Protein AF-A0A2A5KVB2-F1 (afdb_monomer)

Sequence (78 aa):
MALRHVLEGEKHIADQIALIERLRLMGLPTEDAADLLERFHLLQAQHEEHLRRISDECELGLRDKQGHLLPPEAAMRR

Secondary structure (DSSP, 8-state):
-HHHHHHHHHHHHHHHHHHHHHHHHTT---HHHHHHHHHHHHHHHHHHHHHHHHHHHHHTTSB-TTSPBPPHHHHT--

Organism: NCBI:txid1535245

Solvent-accessible surface area (backbone atoms only — not comparable to full-atom values): 4476 Å² total; per-residue (Å²): 113,60,68,58,53,42,55,52,44,54,52,52,51,54,54,49,51,55,49,46,53,54,40,45,74,72,72,43,93,44,65,72,58,50,60,50,46,55,53,49,53,54,51,46,53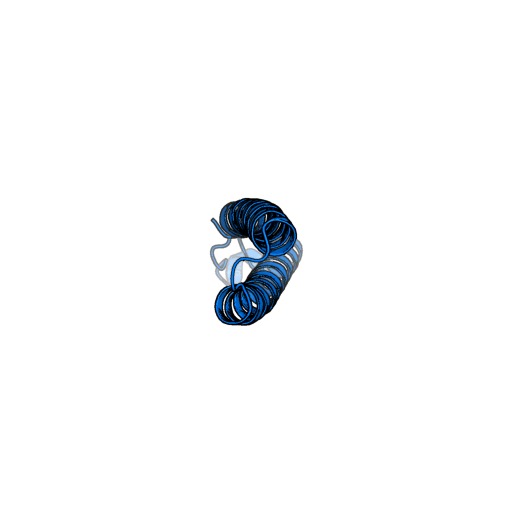,52,45,49,52,51,40,50,53,50,51,52,36,32,74,73,45,46,20,45,101,86,67,47,78,49,60,74,80,71,58,72,77,119

Mean predicted aligned error: 6.94 Å

Radius of gyration: 18.75 Å; Cα contacts (8 Å, |Δi|>4): 45; chains: 1; bounding box: 41×14×56 Å

Foldseek 3Di:
DLVVVLVVLVVVLVVLVVVLVVCVVVVHDCVVSVVVSVVSVVVSVVSVVVVVVLVVCVVQVQAPPVSDGDPPVRSPPD

Nearest PDB structures (foldseek):
  6r1m-assembly1_A  TM=9.551E-01  e=4.080E+00  Escherichia coli
  6r1m-assembly1_B  TM=9.626E-01  e=5.297E+00  Escherichia coli
  6he1-assembly1_A  TM=8.456E-01  e=3.581E+00  Pseudomonas aeruginosa
  3qne-assembly1_A  TM=5.710E-01  e=7.340E+00  Candida albicans

Structure (mmCIF, N/CA/C/O backbone):
data_AF-A0A2A5KVB2-F1
#
_entry.id   AF-A0A2A5KVB2-F1
#
loop_
_atom_site.group_PDB
_atom_site.id
_atom_site.type_symbol
_atom_site.label_atom_id
_atom_site.label_alt_id
_atom_site.label_comp_id
_atom_site.label_asym_id
_atom_site.label_entity_id
_atom_site.label_seq_id
_atom_site.pdbx_PDB_ins_code
_atom_site.Cartn_x
_atom_site.Cartn_y
_atom_site.Cartn_z
_atom_site.occupancy
_atom_site.B_iso_or_equiv
_atom_site.auth_seq_id
_atom_site.auth_comp_id
_atom_site.auth_asym_id
_atom_site.auth_atom_id
_atom_site.pdbx_PDB_model_num
ATOM 1 N N . MET A 1 1 ? 8.904 7.077 -11.205 1.00 69.62 1 MET A N 1
ATOM 2 C CA . MET A 1 1 ? 7.459 7.114 -10.883 1.00 69.62 1 MET A CA 1
ATOM 3 C C . MET A 1 1 ? 7.052 5.885 -10.078 1.00 69.62 1 MET A C 1
ATOM 5 O O . MET A 1 1 ? 6.651 6.069 -8.941 1.00 69.62 1 MET A O 1
ATOM 9 N N . ALA A 1 2 ? 7.264 4.661 -10.578 1.00 74.75 2 ALA A N 1
ATOM 10 C CA . ALA A 1 2 ? 6.911 3.421 -9.866 1.00 74.75 2 ALA A CA 1
ATOM 11 C C . ALA A 1 2 ? 7.546 3.283 -8.462 1.00 74.75 2 ALA A C 1
ATOM 13 O O . ALA A 1 2 ? 6.826 3.074 -7.495 1.00 74.75 2 ALA A O 1
ATOM 14 N N . LEU A 1 3 ? 8.861 3.508 -8.322 1.00 83.38 3 LEU A N 1
ATOM 15 C CA . LEU A 1 3 ? 9.549 3.403 -7.021 1.00 83.38 3 LEU A CA 1
ATOM 16 C C . LEU A 1 3 ? 8.978 4.353 -5.957 1.00 83.38 3 LEU A C 1
ATOM 18 O O . LEU A 1 3 ? 8.822 3.976 -4.804 1.00 83.38 3 LEU A O 1
ATOM 22 N N . ARG A 1 4 ? 8.645 5.590 -6.348 1.00 86.12 4 ARG A N 1
ATOM 23 C CA . ARG A 1 4 ? 8.074 6.573 -5.421 1.00 86.12 4 ARG A CA 1
ATOM 24 C C . ARG A 1 4 ? 6.709 6.114 -4.908 1.00 86.12 4 ARG A C 1
ATOM 26 O O . ARG A 1 4 ? 6.470 6.207 -3.715 1.00 86.12 4 ARG A O 1
ATOM 33 N N . HIS A 1 5 ? 5.857 5.593 -5.791 1.00 83.62 5 HIS A N 1
ATOM 34 C CA . HIS A 1 5 ? 4.538 5.091 -5.405 1.00 83.62 5 HIS A CA 1
ATOM 35 C C . HIS A 1 5 ? 4.614 3.890 -4.463 1.00 83.62 5 HIS A C 1
ATOM 37 O O . HIS A 1 5 ? 3.819 3.820 -3.534 1.00 83.62 5 HIS A O 1
ATOM 43 N N . VAL A 1 6 ? 5.584 2.991 -4.663 1.00 90.44 6 VAL A N 1
ATOM 44 C CA . VAL A 1 6 ? 5.832 1.871 -3.742 1.00 90.44 6 VAL A CA 1
ATOM 45 C C . VAL A 1 6 ? 6.194 2.399 -2.351 1.00 90.44 6 VAL A C 1
ATOM 47 O O . VAL A 1 6 ? 5.534 2.038 -1.383 1.00 90.44 6 VAL A O 1
ATOM 50 N N . LEU A 1 7 ? 7.155 3.323 -2.251 1.00 93.31 7 LEU A N 1
ATOM 51 C CA . LEU A 1 7 ? 7.588 3.884 -0.962 1.00 93.31 7 LEU A CA 1
ATOM 52 C C . LEU A 1 7 ? 6.493 4.708 -0.261 1.00 93.31 7 LEU A C 1
ATOM 54 O O . LEU A 1 7 ? 6.339 4.649 0.958 1.00 93.31 7 LEU A O 1
ATOM 58 N N . GLU A 1 8 ? 5.725 5.494 -1.017 1.00 92.81 8 GLU A N 1
ATOM 59 C CA . GLU A 1 8 ? 4.576 6.234 -0.479 1.00 92.81 8 GLU A CA 1
ATOM 60 C C . GLU A 1 8 ? 3.490 5.277 0.028 1.00 92.81 8 GLU A C 1
ATOM 62 O O . GLU A 1 8 ? 2.918 5.511 1.093 1.00 92.81 8 GLU A O 1
ATOM 67 N N . GLY A 1 9 ? 3.235 4.184 -0.695 1.00 93.25 9 GLY A N 1
ATOM 68 C CA . GLY A 1 9 ? 2.281 3.154 -0.297 1.00 93.25 9 GLY A CA 1
ATOM 69 C C . GLY A 1 9 ? 2.693 2.414 0.976 1.00 93.25 9 GLY A C 1
ATOM 70 O O . GLY A 1 9 ? 1.871 2.287 1.882 1.00 93.25 9 GLY A O 1
ATOM 71 N N . GLU A 1 10 ? 3.966 2.024 1.108 1.00 95.88 10 GLU A N 1
ATOM 72 C CA . GLU A 1 10 ? 4.512 1.416 2.335 1.00 95.88 10 GLU A CA 1
ATOM 73 C C . GLU A 1 10 ? 4.299 2.319 3.552 1.00 95.88 10 GLU A C 1
ATOM 75 O O . GLU A 1 10 ? 3.803 1.874 4.591 1.00 95.88 10 GLU A O 1
ATOM 80 N N . LYS A 1 11 ? 4.626 3.609 3.408 1.00 96.62 11 LYS A N 1
ATOM 81 C CA . LYS A 1 11 ? 4.437 4.591 4.476 1.00 96.62 11 LYS A CA 1
ATOM 82 C C . LYS A 1 11 ? 2.964 4.714 4.861 1.00 96.62 11 LYS A C 1
ATOM 84 O O . LYS A 1 11 ? 2.638 4.654 6.043 1.00 96.62 11 LYS A O 1
ATOM 89 N N . HIS A 1 12 ? 2.073 4.869 3.882 1.00 95.69 12 HIS A N 1
ATOM 90 C CA . HIS A 1 12 ? 0.644 4.999 4.156 1.00 95.69 12 HIS A CA 1
ATOM 91 C C . HIS A 1 12 ? 0.075 3.754 4.838 1.00 95.69 12 HIS A C 1
ATOM 93 O O . HIS A 1 12 ? -0.703 3.888 5.775 1.00 9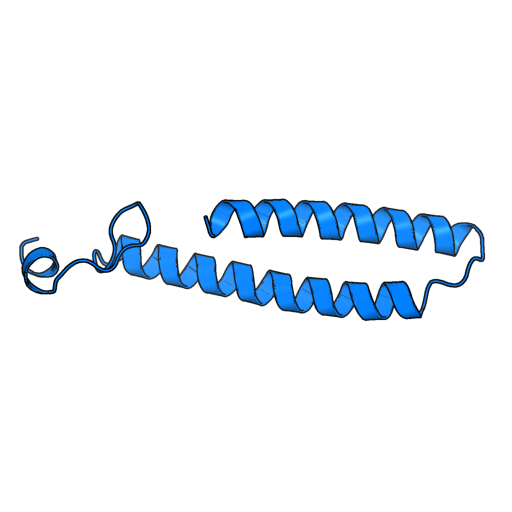5.69 12 HIS A O 1
ATOM 99 N N . ILE A 1 13 ? 0.478 2.555 4.418 1.00 97.31 13 ILE A N 1
ATOM 100 C CA . ILE A 1 13 ? 0.061 1.304 5.058 1.00 97.31 13 ILE A CA 1
ATOM 101 C C . ILE A 1 13 ? 0.519 1.264 6.519 1.00 97.31 13 ILE A C 1
ATOM 103 O O . ILE A 1 13 ? -0.290 0.966 7.396 1.00 97.31 13 ILE A O 1
ATOM 107 N N . ALA A 1 14 ? 1.775 1.622 6.803 1.00 97.94 14 ALA A N 1
ATOM 108 C CA . ALA A 1 14 ? 2.289 1.673 8.171 1.00 97.94 14 ALA A CA 1
ATOM 109 C C . ALA A 1 14 ? 1.508 2.669 9.050 1.00 97.94 14 ALA A C 1
ATOM 111 O O . ALA A 1 14 ? 1.125 2.337 10.175 1.00 97.94 14 ALA A O 1
ATOM 112 N N . ASP A 1 15 ? 1.212 3.859 8.520 1.00 97.69 15 ASP A N 1
ATOM 113 C CA . ASP A 1 15 ? 0.424 4.878 9.217 1.00 97.69 15 ASP A CA 1
ATOM 114 C C . ASP A 1 15 ? -1.016 4.389 9.494 1.00 97.69 15 ASP A C 1
ATOM 116 O O . ASP A 1 15 ? -1.544 4.596 10.591 1.00 97.69 15 ASP A O 1
ATOM 120 N N . GLN A 1 16 ? -1.645 3.693 8.536 1.00 97.75 16 GLN A N 1
ATOM 121 C CA . GLN A 1 16 ? -2.990 3.123 8.698 1.00 97.75 16 GLN A CA 1
ATOM 122 C C . GLN A 1 16 ? -3.019 1.984 9.723 1.00 97.75 16 GLN A C 1
ATOM 124 O O . GLN A 1 16 ? -3.930 1.945 10.550 1.00 97.75 16 GLN A O 1
ATOM 129 N N . ILE A 1 17 ? -2.010 1.104 9.737 1.00 98.06 17 ILE A N 1
ATOM 130 C CA . ILE A 1 17 ? -1.860 0.055 10.760 1.00 98.06 17 ILE A CA 1
ATOM 131 C C . ILE A 1 17 ? -1.814 0.686 12.154 1.00 98.06 17 ILE A C 1
ATOM 133 O O . ILE A 1 17 ? -2.589 0.308 13.034 1.00 98.06 17 ILE A O 1
ATOM 137 N N . ALA A 1 18 ? -0.946 1.684 12.345 1.00 98.12 18 ALA A N 1
ATOM 138 C CA . ALA A 1 18 ? -0.788 2.351 13.633 1.00 98.12 18 ALA A CA 1
ATOM 139 C C . ALA A 1 18 ? -2.087 3.038 14.090 1.00 98.12 18 ALA A C 1
ATOM 141 O O . ALA A 1 18 ? -2.448 2.985 15.270 1.00 98.12 18 ALA A O 1
ATOM 142 N N . LEU A 1 19 ? -2.813 3.665 13.160 1.00 97.88 19 LEU A N 1
ATOM 143 C CA . LEU A 1 19 ? -4.095 4.300 13.449 1.00 97.88 19 LEU A CA 1
ATOM 144 C C . LEU A 1 19 ? -5.164 3.276 13.848 1.00 97.88 19 LEU A C 1
ATOM 146 O O . LEU A 1 19 ? -5.822 3.458 14.873 1.00 97.88 19 LEU A O 1
ATOM 150 N N . ILE A 1 20 ? -5.318 2.203 13.072 1.00 97.81 20 ILE A N 1
ATOM 151 C CA . ILE A 1 20 ? -6.288 1.132 13.334 1.00 97.81 20 ILE A CA 1
ATOM 152 C C . ILE A 1 20 ? -6.013 0.483 14.689 1.00 97.81 20 ILE A C 1
ATOM 154 O O . ILE A 1 20 ? -6.934 0.309 15.487 1.00 97.81 20 ILE A O 1
ATOM 158 N N . GLU A 1 21 ? -4.753 0.181 15.000 1.00 97.94 21 GLU A N 1
ATOM 159 C CA . GLU A 1 21 ? -4.395 -0.408 16.286 1.00 97.94 21 GLU A CA 1
ATOM 160 C C . GLU A 1 21 ? -4.716 0.531 17.453 1.00 97.94 21 GLU A C 1
ATOM 162 O O . GLU A 1 21 ? -5.310 0.107 18.448 1.00 97.94 21 GLU A O 1
ATOM 167 N N . ARG A 1 22 ? -4.417 1.827 17.313 1.00 98.19 22 ARG A N 1
ATOM 168 C CA . ARG A 1 22 ? -4.765 2.829 18.325 1.00 98.19 22 ARG A CA 1
ATOM 169 C C . ARG A 1 22 ? -6.276 2.922 18.548 1.00 98.19 22 ARG A C 1
ATOM 171 O O . ARG A 1 22 ? -6.709 2.998 19.696 1.00 98.19 22 ARG A O 1
ATOM 178 N N . LEU A 1 23 ? -7.076 2.935 17.483 1.00 97.81 23 LEU A N 1
ATOM 179 C CA . LEU A 1 23 ? -8.541 2.980 17.575 1.00 97.81 23 LEU A CA 1
ATOM 180 C C . LEU A 1 23 ? -9.094 1.709 18.236 1.00 97.81 23 LEU A C 1
ATOM 182 O O . LEU A 1 23 ? -9.918 1.805 19.147 1.00 97.81 23 LEU A O 1
ATOM 186 N N . ARG A 1 24 ? -8.560 0.540 17.865 1.00 97.06 24 ARG A N 1
ATOM 187 C CA . ARG A 1 24 ? -8.913 -0.754 18.463 1.00 97.06 24 ARG A CA 1
ATOM 188 C C . ARG A 1 24 ? -8.647 -0.776 19.968 1.00 97.06 24 ARG A C 1
ATOM 190 O O . ARG A 1 24 ? -9.491 -1.229 20.733 1.00 97.06 24 ARG A O 1
ATOM 197 N N . LEU A 1 25 ? -7.501 -0.251 20.412 1.00 98.06 25 LEU A N 1
ATOM 198 C CA . LEU A 1 25 ? -7.160 -0.154 21.838 1.00 98.06 25 LEU A CA 1
ATOM 199 C C . LEU A 1 25 ? -8.106 0.766 22.625 1.00 98.06 25 LEU A C 1
ATOM 201 O O . LEU A 1 25 ? -8.271 0.583 23.828 1.00 98.06 25 LEU A O 1
ATOM 205 N N . MET A 1 26 ? -8.748 1.729 21.960 1.00 97.94 26 MET A N 1
ATOM 206 C CA . MET A 1 26 ? -9.782 2.581 22.558 1.00 97.94 26 MET A CA 1
ATOM 207 C C . MET A 1 26 ? -11.180 1.937 22.536 1.00 97.94 26 MET A C 1
ATOM 209 O O . MET A 1 26 ? -12.140 2.571 22.968 1.00 97.94 26 MET A O 1
ATOM 213 N N . GLY A 1 27 ? -11.311 0.701 22.041 1.00 97.62 27 GLY A N 1
ATOM 214 C CA . GLY A 1 27 ? -12.595 0.011 21.901 1.00 97.62 27 GLY A CA 1
ATOM 215 C C . GLY A 1 27 ? -13.494 0.606 20.816 1.00 97.62 27 GLY A C 1
ATOM 216 O O . GLY A 1 27 ? -14.708 0.418 20.862 1.00 97.62 27 GLY A O 1
ATOM 217 N N . LEU A 1 28 ? -12.919 1.359 19.874 1.00 97.75 28 LEU A N 1
ATOM 218 C CA . LEU A 1 28 ? -13.652 1.904 18.737 1.00 97.75 28 LEU A CA 1
ATOM 219 C C . LEU A 1 28 ? -13.760 0.849 17.627 1.00 97.75 28 LEU A C 1
ATOM 221 O O . LEU A 1 28 ? -12.841 0.040 17.483 1.00 97.75 28 LEU A O 1
ATOM 225 N N . PRO A 1 29 ? -14.846 0.867 16.835 1.00 97.19 29 PRO A N 1
ATOM 226 C CA . PRO A 1 29 ? -15.006 -0.045 15.708 1.00 97.19 29 PRO A CA 1
ATOM 227 C C . PRO A 1 29 ? -13.936 0.227 14.647 1.00 97.19 29 PRO A C 1
ATOM 229 O O . PRO A 1 29 ? -13.678 1.381 14.285 1.00 97.19 29 PRO A O 1
ATOM 232 N N . THR A 1 30 ? -13.303 -0.836 14.162 1.00 98.00 30 THR A N 1
ATOM 233 C CA . THR A 1 30 ? -12.214 -0.775 13.173 1.00 98.00 30 THR A CA 1
ATOM 234 C C . THR A 1 30 ? -12.302 -1.858 12.102 1.00 98.00 30 THR A C 1
ATOM 236 O O . THR A 1 30 ? -11.403 -1.954 11.273 1.00 98.00 30 THR A O 1
ATOM 239 N N . GLU A 1 31 ? -13.376 -2.642 12.084 1.00 97.44 31 GLU A N 1
ATOM 240 C CA . GLU A 1 31 ? -13.574 -3.788 11.196 1.00 97.44 31 GLU A CA 1
ATOM 241 C C . GLU A 1 31 ? -13.489 -3.365 9.722 1.00 97.44 31 GLU A C 1
ATOM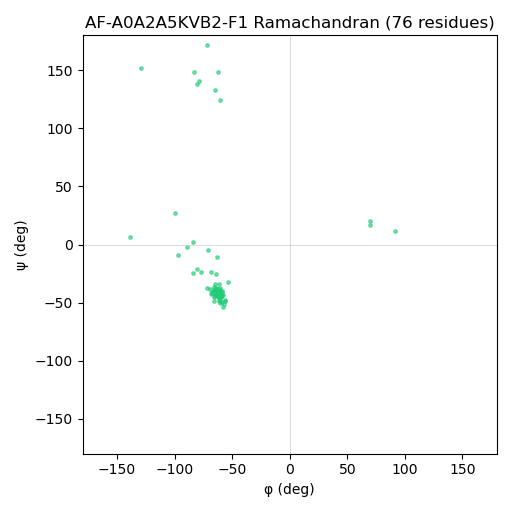 243 O O . GLU A 1 31 ? -12.615 -3.833 8.997 1.00 97.44 31 GLU A O 1
ATOM 248 N N . ASP A 1 32 ? -14.283 -2.371 9.312 1.00 97.06 32 ASP A N 1
ATOM 249 C CA . ASP A 1 32 ? -14.268 -1.851 7.936 1.00 97.06 32 ASP A CA 1
ATOM 250 C C . ASP A 1 32 ? -12.902 -1.259 7.544 1.00 97.06 32 ASP A C 1
ATOM 252 O O . ASP A 1 32 ? -12.476 -1.325 6.388 1.00 97.06 32 ASP A O 1
ATOM 256 N N . ALA A 1 33 ? -12.199 -0.657 8.509 1.00 96.50 33 ALA A N 1
ATOM 257 C CA . ALA A 1 33 ? -10.878 -0.081 8.279 1.00 96.50 33 ALA A CA 1
ATOM 258 C C . ALA A 1 33 ? -9.814 -1.174 8.093 1.00 96.50 33 ALA A C 1
ATOM 260 O O . ALA A 1 33 ? -8.927 -1.017 7.254 1.00 96.50 33 ALA A O 1
ATOM 261 N N . ALA A 1 34 ? -9.918 -2.281 8.833 1.00 96.19 34 ALA A N 1
ATOM 262 C CA . ALA A 1 34 ? -9.059 -3.448 8.671 1.00 96.19 34 ALA A CA 1
ATOM 263 C C . ALA A 1 34 ? -9.295 -4.126 7.311 1.00 96.19 34 ALA A C 1
ATOM 265 O O . ALA A 1 34 ? -8.331 -4.371 6.586 1.00 96.19 34 ALA A O 1
ATOM 266 N N . ASP A 1 35 ? -10.554 -4.307 6.907 1.00 97.00 35 ASP A N 1
ATOM 267 C CA . ASP A 1 35 ? -10.908 -4.855 5.591 1.00 97.00 35 ASP A CA 1
ATOM 268 C C . ASP A 1 35 ? -10.376 -3.980 4.442 1.00 97.00 35 ASP A C 1
ATOM 270 O O . ASP A 1 35 ? -9.912 -4.471 3.407 1.00 97.00 35 ASP A O 1
ATOM 274 N N . LEU A 1 36 ? -10.425 -2.653 4.600 1.00 96.50 36 LEU A N 1
ATOM 275 C CA . LEU A 1 36 ? -9.855 -1.727 3.624 1.00 96.50 36 LEU A CA 1
ATOM 276 C C . LEU A 1 36 ? -8.320 -1.791 3.602 1.00 96.50 36 LEU A C 1
ATOM 278 O O . LEU A 1 36 ? -7.720 -1.731 2.526 1.00 96.50 36 LEU A O 1
ATOM 282 N N . LEU A 1 37 ? -7.683 -1.941 4.764 1.00 97.06 37 LEU A N 1
ATOM 283 C CA . LEU A 1 37 ? -6.234 -2.078 4.875 1.00 97.06 37 LEU A CA 1
ATOM 284 C C . LEU A 1 37 ? -5.727 -3.338 4.155 1.00 97.06 37 LEU A C 1
ATOM 286 O O . LEU A 1 37 ? -4.710 -3.270 3.463 1.00 97.06 37 LEU A O 1
ATOM 290 N N . GLU A 1 38 ? -6.455 -4.456 4.219 1.00 96.81 38 GLU A N 1
ATOM 291 C CA . GLU A 1 38 ? -6.121 -5.659 3.442 1.00 96.81 38 GLU A CA 1
ATOM 292 C C . GLU A 1 38 ? -6.096 -5.383 1.930 1.00 96.81 38 GLU A C 1
ATOM 294 O O . GLU A 1 38 ? -5.191 -5.826 1.216 1.00 96.81 38 GLU A O 1
ATOM 299 N N . ARG A 1 39 ? -7.041 -4.578 1.425 1.00 95.75 39 ARG A N 1
ATOM 300 C CA . ARG A 1 39 ? -7.059 -4.170 0.009 1.00 95.75 39 ARG A CA 1
ATOM 301 C C . ARG A 1 39 ? -5.858 -3.302 -0.349 1.00 95.75 39 ARG A C 1
ATOM 303 O O . ARG A 1 39 ? -5.324 -3.435 -1.451 1.00 95.75 39 ARG A O 1
ATOM 310 N N . PHE A 1 40 ? -5.419 -2.430 0.558 1.00 94.81 40 PHE A N 1
ATOM 311 C CA . PHE A 1 40 ? -4.210 -1.634 0.348 1.00 94.81 40 PHE A CA 1
ATOM 312 C C . PHE A 1 40 ? -2.952 -2.498 0.312 1.00 94.81 40 PHE A C 1
ATOM 314 O O . PHE A 1 40 ? -2.118 -2.283 -0.564 1.00 94.81 40 PHE A O 1
ATOM 321 N N . HIS A 1 41 ? -2.845 -3.520 1.164 1.00 96.62 41 HIS A N 1
ATOM 322 C CA . HIS A 1 41 ? -1.752 -4.492 1.080 1.00 96.62 41 HIS A CA 1
ATOM 323 C C . HIS A 1 41 ? -1.723 -5.223 -0.267 1.00 96.62 41 HIS A C 1
ATOM 325 O O . HIS A 1 41 ? -0.658 -5.353 -0.872 1.00 96.62 41 HIS A O 1
ATOM 331 N N . LEU A 1 42 ? -2.882 -5.654 -0.777 1.00 96.25 42 LEU A N 1
ATOM 332 C CA . LEU A 1 42 ? -2.961 -6.297 -2.090 1.00 96.25 42 LEU A CA 1
ATOM 333 C C . LEU A 1 42 ? -2.504 -5.357 -3.216 1.00 96.25 42 LEU A C 1
ATOM 335 O O . LEU A 1 42 ? -1.729 -5.756 -4.085 1.00 96.25 42 LEU A O 1
ATOM 339 N N . LEU A 1 43 ? -2.969 -4.107 -3.198 1.00 92.88 43 LEU A N 1
ATOM 340 C CA . LEU A 1 43 ? -2.586 -3.107 -4.193 1.00 92.88 43 LEU A CA 1
ATOM 341 C C . LEU A 1 43 ? -1.084 -2.782 -4.124 1.00 92.88 43 LEU A C 1
ATOM 343 O O . LEU A 1 43 ? -0.430 -2.647 -5.157 1.00 92.88 43 LEU A O 1
ATOM 347 N N . GLN A 1 44 ? -0.519 -2.709 -2.919 1.00 95.62 44 GLN A N 1
ATOM 348 C CA . GLN A 1 44 ? 0.909 -2.493 -2.714 1.00 95.62 44 GLN A CA 1
ATOM 349 C C . GLN A 1 44 ? 1.750 -3.623 -3.321 1.00 95.62 44 GLN A C 1
ATOM 351 O O . GLN A 1 44 ? 2.698 -3.348 -4.056 1.00 95.62 44 GLN A O 1
ATOM 356 N N . ALA A 1 45 ? 1.349 -4.881 -3.120 1.00 94.94 45 ALA A N 1
ATOM 357 C CA . ALA A 1 45 ? 2.020 -6.026 -3.732 1.00 94.94 45 ALA A CA 1
ATOM 358 C C . ALA A 1 45 ? 1.992 -5.963 -5.274 1.00 94.94 45 ALA A C 1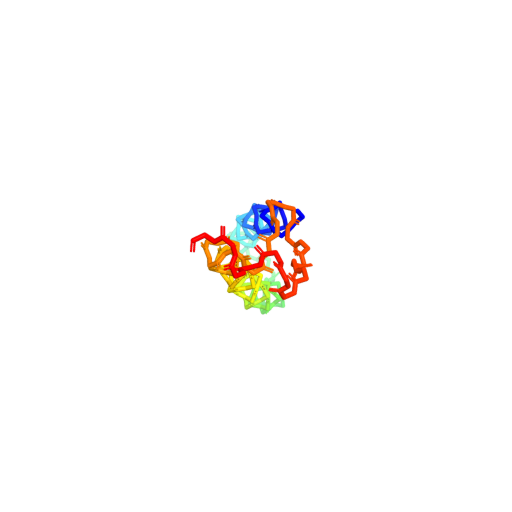
ATOM 360 O O . ALA A 1 45 ? 2.981 -6.287 -5.933 1.00 94.94 45 ALA A O 1
ATOM 361 N N . GLN A 1 46 ? 0.889 -5.491 -5.867 1.00 92.19 46 GLN A N 1
ATOM 362 C CA . GLN A 1 46 ? 0.801 -5.278 -7.319 1.00 92.19 46 GLN A CA 1
ATOM 363 C C . GLN A 1 46 ? 1.766 -4.184 -7.800 1.00 92.19 46 GLN A C 1
ATOM 365 O O . GLN A 1 46 ? 2.378 -4.319 -8.863 1.00 92.19 46 GLN A O 1
ATOM 370 N N . HIS A 1 47 ? 1.932 -3.108 -7.027 1.00 91.56 47 HIS A N 1
ATOM 371 C CA . HIS A 1 47 ? 2.889 -2.049 -7.346 1.00 91.56 47 HIS A CA 1
ATOM 372 C C . HIS A 1 47 ? 4.342 -2.527 -7.250 1.00 91.56 47 HIS A C 1
ATOM 374 O O . HIS A 1 47 ? 5.144 -2.212 -8.132 1.00 91.56 47 HIS A O 1
ATOM 380 N N . GLU A 1 48 ? 4.679 -3.307 -6.224 1.00 93.56 48 GLU A N 1
ATOM 381 C CA . GLU A 1 48 ? 6.004 -3.914 -6.058 1.00 93.56 48 GLU A CA 1
ATOM 382 C C . GLU A 1 48 ? 6.329 -4.875 -7.203 1.00 93.56 48 GLU A C 1
ATOM 384 O O . GLU A 1 48 ? 7.414 -4.814 -7.786 1.00 93.56 48 GLU A O 1
ATOM 389 N N . GLU A 1 49 ? 5.370 -5.719 -7.591 1.00 93.81 49 GLU A N 1
ATOM 390 C CA . GLU A 1 49 ? 5.541 -6.618 -8.727 1.00 93.81 49 GLU A CA 1
ATOM 391 C C . GLU A 1 49 ? 5.773 -5.837 -10.026 1.00 93.81 49 GLU A C 1
ATOM 393 O O . GLU A 1 49 ? 6.665 -6.173 -10.810 1.00 93.81 49 GLU A O 1
ATOM 398 N N . HIS A 1 50 ? 4.997 -4.777 -10.254 1.00 89.94 50 HIS A N 1
ATOM 399 C CA . HIS A 1 50 ? 5.169 -3.926 -11.423 1.00 89.94 50 HIS A CA 1
ATOM 400 C C . HIS A 1 50 ? 6.546 -3.251 -11.444 1.00 89.94 50 HIS A C 1
ATOM 402 O O . HIS A 1 50 ? 7.199 -3.224 -12.489 1.00 89.94 50 HIS A O 1
ATOM 408 N N . LEU A 1 51 ? 7.014 -2.755 -10.294 1.00 88.94 51 LEU A N 1
ATOM 409 C CA . LEU A 1 51 ? 8.348 -2.177 -10.157 1.00 88.94 51 LEU A CA 1
ATOM 410 C C . LEU A 1 51 ? 9.438 -3.203 -10.483 1.00 88.94 51 LEU A C 1
ATOM 412 O O . LEU A 1 51 ? 10.360 -2.873 -11.228 1.00 88.94 51 LEU A O 1
ATOM 416 N N . ARG A 1 52 ? 9.314 -4.437 -9.978 1.00 90.12 52 ARG A N 1
ATOM 417 C CA . ARG A 1 52 ? 10.253 -5.524 -10.281 1.00 90.12 52 ARG A CA 1
ATOM 418 C C . ARG A 1 52 ? 10.319 -5.794 -11.781 1.00 90.12 52 ARG A C 1
ATOM 420 O O . ARG A 1 52 ? 11.406 -5.763 -12.338 1.00 90.12 52 ARG A O 1
ATOM 427 N N . ARG A 1 53 ? 9.170 -5.939 -12.456 1.00 88.56 53 ARG A N 1
ATOM 428 C CA . ARG A 1 53 ? 9.140 -6.146 -13.918 1.00 88.56 53 ARG A CA 1
ATOM 429 C C . ARG A 1 53 ? 9.824 -5.010 -14.679 1.00 88.56 53 ARG A C 1
ATOM 431 O O . ARG A 1 53 ? 10.581 -5.272 -15.605 1.00 88.56 53 ARG A O 1
ATOM 438 N N . ILE A 1 54 ? 9.584 -3.754 -14.291 1.00 86.44 54 ILE A N 1
ATOM 439 C CA . ILE A 1 54 ? 10.265 -2.609 -14.914 1.00 86.44 54 ILE A CA 1
ATOM 440 C C . ILE A 1 54 ? 11.777 -2.689 -14.684 1.00 86.44 54 ILE A C 1
ATOM 442 O O . ILE A 1 54 ? 12.537 -2.421 -15.610 1.00 86.44 54 ILE A O 1
ATOM 446 N N . SER A 1 55 ? 12.213 -3.043 -13.473 1.00 86.06 55 SER A N 1
ATOM 447 C CA . SER A 1 55 ? 13.635 -3.193 -13.149 1.00 86.06 55 SER A CA 1
ATOM 448 C C . SER A 1 55 ? 14.292 -4.266 -14.017 1.00 86.06 55 SER A C 1
ATOM 450 O O . SER A 1 55 ? 15.306 -3.986 -14.653 1.00 86.06 55 SER A O 1
ATOM 452 N N . ASP A 1 56 ? 13.667 -5.440 -14.122 1.00 86.75 56 ASP A N 1
ATOM 453 C CA . ASP A 1 56 ? 14.148 -6.553 -14.944 1.00 86.75 56 ASP A CA 1
ATOM 454 C C . ASP A 1 56 ? 14.249 -6.137 -16.426 1.00 86.75 56 ASP A C 1
ATOM 456 O O . ASP A 1 56 ? 15.259 -6.368 -17.089 1.00 86.75 56 ASP A O 1
ATOM 460 N N . GLU A 1 57 ? 13.232 -5.447 -16.955 1.00 85.50 57 GLU A N 1
ATOM 461 C CA . GLU A 1 57 ? 13.224 -4.951 -18.339 1.00 85.50 57 GLU A CA 1
ATOM 462 C C . GLU A 1 57 ? 14.311 -3.885 -18.594 1.00 85.50 57 GLU A C 1
ATOM 464 O O . GLU A 1 57 ? 14.890 -3.836 -19.683 1.00 85.50 57 GLU A O 1
ATOM 469 N N . CYS A 1 58 ? 14.634 -3.052 -17.601 1.00 82.38 58 CYS A N 1
ATOM 470 C CA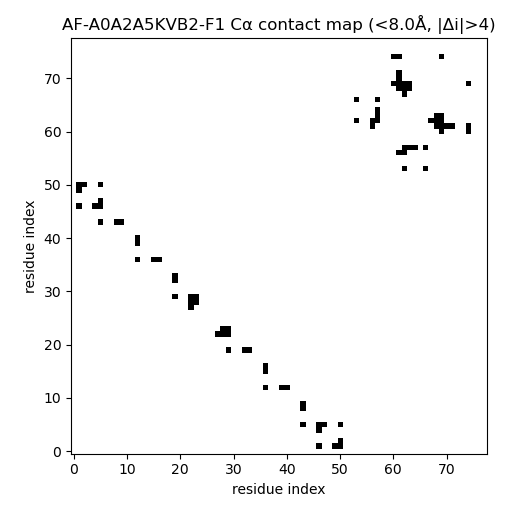 . CYS A 1 58 ? 15.753 -2.108 -17.672 1.00 82.38 58 CYS A CA 1
ATOM 471 C C . CYS A 1 58 ? 17.115 -2.821 -17.669 1.00 82.38 58 CYS A C 1
ATOM 473 O O . CYS A 1 58 ? 18.003 -2.443 -18.437 1.00 82.38 58 CYS A O 1
ATOM 475 N N . GLU A 1 59 ? 17.295 -3.846 -16.831 1.00 82.44 59 GLU A N 1
ATOM 476 C CA . GLU A 1 59 ? 18.528 -4.647 -16.776 1.00 82.44 59 GLU A CA 1
ATOM 477 C C . GLU A 1 59 ? 18.776 -5.402 -18.085 1.00 82.44 59 GLU A C 1
ATOM 479 O O . GLU A 1 59 ? 19.904 -5.439 -18.580 1.00 82.44 59 GLU A O 1
ATOM 484 N N . LEU A 1 60 ? 17.707 -5.911 -18.702 1.00 84.69 60 LEU A N 1
ATOM 485 C CA . LEU A 1 60 ? 17.734 -6.544 -20.022 1.00 84.69 60 LEU A CA 1
ATOM 486 C C . LEU A 1 60 ? 17.967 -5.549 -21.174 1.00 84.69 60 LEU A C 1
ATOM 488 O O . LEU A 1 60 ? 18.079 -5.961 -22.327 1.00 84.69 60 LEU A O 1
ATOM 492 N N . GLY A 1 61 ? 18.031 -4.242 -20.896 1.00 80.12 61 GLY A N 1
ATOM 493 C CA . GLY A 1 61 ? 18.216 -3.206 -21.913 1.00 80.12 61 GLY A CA 1
ATOM 494 C C . GLY A 1 61 ? 17.003 -3.012 -22.828 1.00 80.12 61 GLY A C 1
ATOM 495 O O . GLY A 1 61 ? 17.135 -2.409 -23.892 1.00 80.12 61 GLY A O 1
ATOM 496 N N . LEU A 1 62 ? 15.827 -3.504 -22.424 1.00 79.38 62 LEU A N 1
ATOM 497 C CA . LEU A 1 62 ? 14.556 -3.294 -23.125 1.00 79.38 62 LEU A CA 1
ATOM 498 C C . LEU A 1 62 ? 13.951 -1.929 -22.794 1.00 79.38 62 LEU A C 1
ATOM 500 O O . LEU A 1 62 ? 13.127 -1.416 -23.552 1.00 79.38 62 LEU A O 1
ATOM 5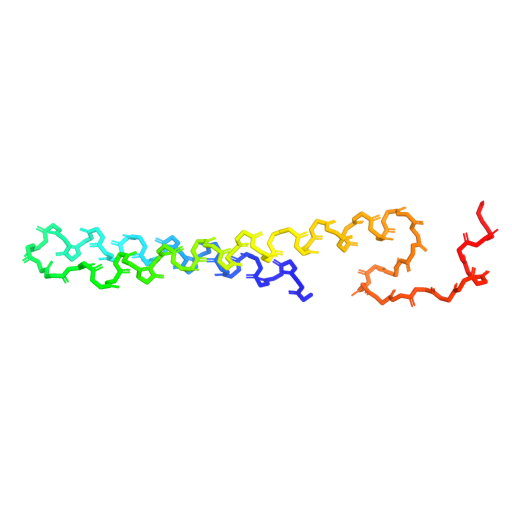04 N N . ARG A 1 63 ? 14.357 -1.333 -21.668 1.00 78.38 63 ARG A N 1
ATOM 505 C CA . ARG A 1 63 ? 13.935 -0.001 -21.239 1.00 78.38 63 ARG A CA 1
ATOM 506 C C . ARG A 1 63 ? 15.105 0.898 -20.868 1.00 78.38 63 ARG A C 1
ATOM 508 O O . ARG A 1 63 ? 16.157 0.433 -20.436 1.00 78.38 63 ARG A O 1
ATOM 515 N N . ASP A 1 64 ? 14.912 2.204 -21.036 1.00 76.25 64 ASP A N 1
ATOM 516 C CA . ASP A 1 64 ? 15.832 3.214 -20.517 1.00 76.25 64 ASP A CA 1
ATOM 517 C C . ASP A 1 64 ? 15.741 3.324 -18.981 1.00 76.25 64 ASP A C 1
ATOM 519 O O . ASP A 1 64 ? 14.852 2.765 -18.339 1.00 76.25 64 ASP A O 1
ATOM 523 N N . LYS A 1 65 ? 16.645 4.095 -18.362 1.00 70.06 65 LYS A N 1
ATOM 524 C CA . LYS A 1 65 ? 16.663 4.308 -16.899 1.00 70.06 65 LYS A CA 1
ATOM 525 C C . LYS A 1 65 ? 15.409 5.018 -16.367 1.00 70.06 65 LYS A C 1
ATOM 527 O O . LYS A 1 65 ? 15.232 5.119 -15.154 1.00 70.06 65 LYS A O 1
ATOM 532 N N . GLN A 1 66 ? 1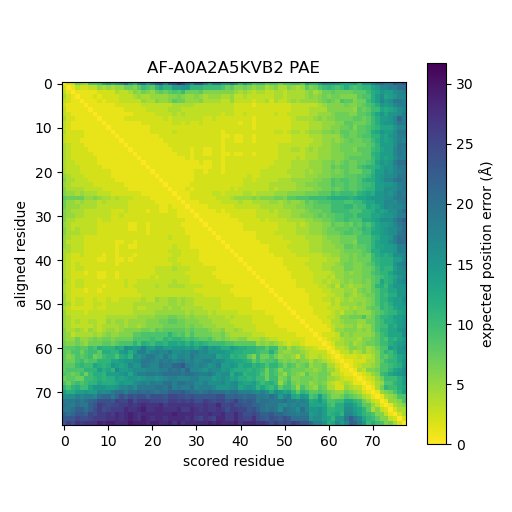4.573 5.555 -17.251 1.00 68.88 66 GLN A N 1
ATOM 533 C CA . GLN A 1 66 ? 13.317 6.220 -16.936 1.00 68.88 66 GLN A CA 1
ATOM 534 C C . GLN A 1 66 ? 12.109 5.274 -17.084 1.00 68.88 66 GLN A C 1
ATOM 536 O O . GLN A 1 66 ? 11.020 5.623 -16.624 1.00 68.88 66 GLN A O 1
ATOM 541 N N . GLY A 1 67 ? 12.299 4.069 -17.634 1.00 66.12 67 GLY A N 1
ATOM 542 C CA . GLY A 1 67 ? 11.265 3.057 -17.844 1.00 66.12 67 GLY A CA 1
ATOM 543 C C . GLY A 1 67 ? 10.570 3.136 -19.208 1.00 66.12 67 GLY A C 1
ATOM 544 O O . GLY A 1 67 ? 9.544 2.476 -19.404 1.00 66.12 67 GLY A O 1
ATOM 545 N N . HIS A 1 68 ? 11.081 3.909 -20.167 1.00 75.81 68 HIS A N 1
ATOM 546 C CA . HIS A 1 68 ? 10.556 3.908 -21.533 1.00 75.81 68 HIS A CA 1
ATOM 547 C C . HIS A 1 68 ? 11.098 2.721 -22.323 1.00 75.81 68 HIS A C 1
ATOM 549 O O . HIS A 1 68 ? 12.284 2.417 -22.242 1.00 75.81 68 HIS A O 1
ATOM 555 N N . LEU A 1 69 ? 10.236 2.079 -23.115 1.00 75.62 69 LEU A N 1
ATOM 556 C CA . LEU A 1 69 ? 10.632 1.016 -24.041 1.00 75.62 69 LEU A CA 1
ATOM 557 C C . LEU A 1 69 ? 11.631 1.554 -25.068 1.00 75.62 69 LEU A C 1
ATOM 559 O O . LEU A 1 69 ? 11.349 2.526 -25.770 1.00 75.62 69 LEU A O 1
ATOM 563 N N . LEU A 1 70 ? 12.787 0.903 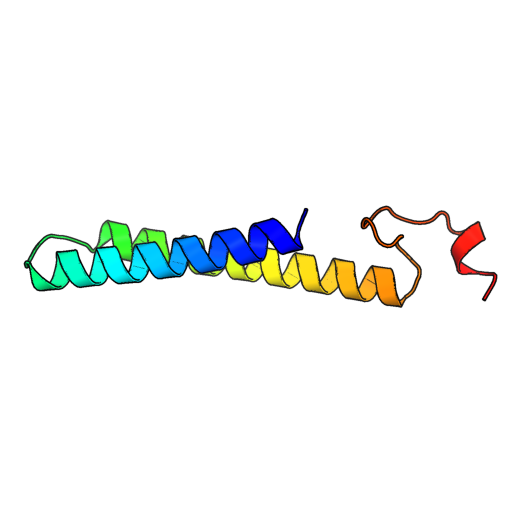-25.153 1.00 74.44 70 LEU A N 1
ATOM 564 C CA . LEU A 1 70 ? 13.792 1.191 -26.162 1.00 74.44 70 LEU A CA 1
ATOM 565 C C . LEU A 1 70 ? 13.387 0.533 -27.489 1.00 74.44 70 LEU A C 1
ATOM 567 O O . LEU A 1 70 ? 12.882 -0.593 -27.493 1.00 74.44 70 LEU A O 1
ATOM 571 N N . PRO A 1 71 ? 13.594 1.210 -28.631 1.00 74.62 71 PRO A N 1
ATOM 572 C CA . PRO A 1 71 ? 13.315 0.616 -29.929 1.00 74.62 71 PRO A CA 1
ATOM 573 C C . PRO A 1 71 ? 14.205 -0.623 -30.169 1.00 74.62 71 PRO A C 1
ATOM 575 O O . PRO A 1 71 ? 15.360 -0.634 -29.729 1.00 74.62 71 PRO A O 1
ATOM 578 N N . PRO A 1 72 ? 13.720 -1.642 -30.909 1.00 65.00 72 PRO A N 1
ATOM 579 C CA . PRO A 1 72 ? 14.420 -2.920 -31.110 1.00 65.00 72 PRO A CA 1
ATOM 580 C C . PRO A 1 72 ? 15.860 -2.777 -31.632 1.00 65.00 72 PRO A C 1
ATOM 582 O O . PRO A 1 72 ? 16.746 -3.548 -31.274 1.00 65.00 72 PRO A O 1
ATOM 585 N N . GLU A 1 73 ? 16.111 -1.749 -32.444 1.00 61.28 73 GLU A N 1
ATOM 586 C CA . GLU A 1 73 ? 17.412 -1.461 -33.060 1.00 61.28 73 GLU A CA 1
ATOM 587 C C . GLU A 1 73 ? 18.490 -1.025 -32.050 1.00 61.28 73 GLU A C 1
ATOM 589 O O . GLU A 1 73 ? 19.685 -1.192 -32.308 1.00 61.28 73 GLU A O 1
ATOM 594 N N . ALA A 1 74 ? 18.088 -0.491 -30.891 1.00 56.72 74 ALA A N 1
ATOM 595 C CA . ALA A 1 74 ? 18.993 -0.084 -29.817 1.00 56.72 74 ALA A CA 1
ATOM 596 C C . ALA A 1 74 ? 19.380 -1.253 -28.889 1.00 56.72 74 ALA A C 1
ATOM 598 O O . ALA A 1 74 ? 20.453 -1.218 -28.287 1.00 56.72 74 ALA A O 1
ATOM 599 N N . ALA A 1 75 ? 18.546 -2.298 -28.808 1.00 53.09 75 ALA A N 1
ATOM 600 C CA . ALA A 1 75 ? 18.764 -3.465 -27.949 1.00 53.09 75 ALA A CA 1
ATOM 601 C C . ALA A 1 75 ? 19.806 -4.456 -28.515 1.00 53.09 75 ALA A C 1
ATOM 603 O O . ALA A 1 75 ? 20.440 -5.180 -27.755 1.00 53.09 75 ALA A O 1
ATOM 604 N N . MET A 1 76 ? 20.033 -4.466 -29.836 1.00 53.84 76 MET A N 1
ATOM 605 C CA . MET A 1 76 ? 20.929 -5.418 -30.523 1.00 53.84 76 MET A CA 1
ATOM 606 C C . MET A 1 76 ? 22.406 -4.987 -30.640 1.00 53.84 76 MET A C 1
ATOM 608 O O . MET A 1 76 ? 23.205 -5.730 -31.204 1.00 53.84 76 MET A O 1
ATOM 612 N N . ARG A 1 77 ? 22.800 -3.796 -30.165 1.00 53.69 77 ARG A N 1
ATOM 613 C CA . ARG A 1 77 ? 24.177 -3.269 -30.333 1.00 53.69 77 ARG A CA 1
ATOM 614 C C . ARG A 1 77 ? 25.092 -3.432 -29.107 1.00 53.69 77 ARG A C 1
ATOM 616 O O . ARG A 1 77 ? 26.000 -2.618 -28.936 1.00 53.69 77 ARG A O 1
ATOM 6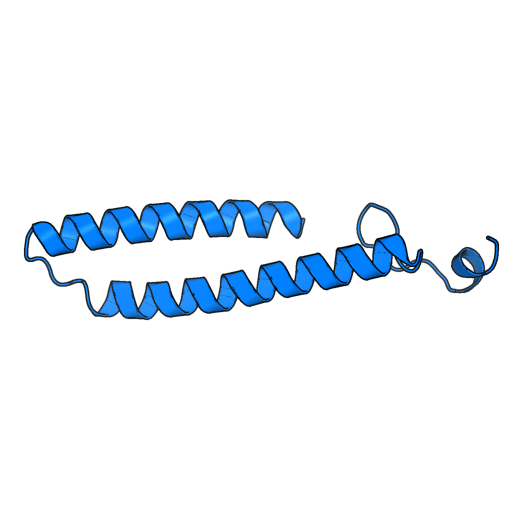23 N N . ARG A 1 78 ? 24.875 -4.433 -28.253 1.00 52.66 78 ARG A N 1
ATOM 624 C CA . ARG A 1 78 ? 25.774 -4.729 -27.123 1.00 52.66 78 ARG A CA 1
ATOM 625 C C . ARG A 1 78 ? 26.349 -6.129 -27.203 1.00 52.66 78 ARG A C 1
ATOM 627 O O . ARG A 1 78 ? 25.572 -7.049 -27.527 1.00 52.66 78 ARG A O 1
#

pLDDT: mean 87.13, std 12.87, range [52.66, 98.19]